Protein AF-A0A966VBW9-F1 (afdb_monomer_lite)

pLDDT: mean 79.77, std 14.79, range [43.56, 95.69]

Secondary structure (DSSP, 8-state):
-EEE--TTHHHHHHHH-TTS--EEE---PBPSSSSS-SBSSS--TTHHHHHHHHHHHHHH-SEEETTEEE-S-HHHHHHHHHHHHHHIIIIITT-GGGSPPPP----------

Sequence (113 aa):
MTSDKCPHYPALIKLALPDAKHVVVKGRRGCVAGQGELKKIGFDPLFSFNHTAAMARANINRLIRKTWCISKRTDRLQDHWDLYKWFHNHYLLKNPANKKPPGKVPRLKLLAA

Foldseek 3Di:
DEDEPDVPPPVVCCVVPVPDDYHYHHDAAFDPPDPSLHGPDDDDPCSVVVVVVVVLCVQLADDDDPPDGDDPDPVSSVVSSVVVVCCCVPPVVPPPVPDDDDPPDPPPPPPDD

Structure (mmCIF, N/CA/C/O backbone):
data_AF-A0A966VBW9-F1
#
_entry.id   AF-A0A966VBW9-F1
#
loop_
_atom_site.group_PDB
_atom_site.id
_atom_site.type_symbol
_atom_site.label_atom_id
_atom_site.label_alt_id
_atom_site.label_comp_id
_atom_site.label_asym_id
_atom_site.label_entity_id
_atom_site.label_seq_id
_atom_site.pdbx_PDB_ins_code
_atom_site.Cartn_x
_atom_site.Cartn_y
_atom_site.Cartn_z
_atom_site.occupancy
_atom_site.B_iso_or_equiv
_atom_site.auth_seq_id
_atom_site.auth_comp_id
_atom_site.auth_asym_id
_atom_site.auth_atom_id
_atom_site.pdbx_PDB_model_num
ATOM 1 N N . MET A 1 1 ? -15.713 -0.609 2.162 1.00 82.38 1 MET A N 1
ATOM 2 C CA . MET A 1 1 ? -14.348 -0.063 2.008 1.00 82.38 1 MET A CA 1
ATOM 3 C C . MET A 1 1 ? -14.160 1.110 2.957 1.00 82.38 1 MET A C 1
ATOM 5 O O . MET A 1 1 ? -15.059 1.936 3.050 1.00 82.38 1 MET A O 1
ATOM 9 N N . THR A 1 2 ? -13.017 1.197 3.639 1.00 89.44 2 THR A N 1
ATOM 10 C CA . THR A 1 2 ? -12.707 2.296 4.571 1.00 89.44 2 THR A CA 1
ATOM 11 C C . THR A 1 2 ? -11.614 3.190 3.983 1.00 89.44 2 THR A C 1
ATOM 13 O O . THR A 1 2 ? -10.607 2.662 3.520 1.00 89.44 2 THR A O 1
ATOM 16 N N . SER A 1 3 ? -11.778 4.515 4.000 1.00 90.44 3 SER A N 1
ATOM 17 C CA . SER A 1 3 ? -10.738 5.479 3.595 1.00 90.44 3 SER A CA 1
ATOM 18 C C . SER A 1 3 ? -10.598 6.613 4.606 1.00 90.44 3 SER A C 1
ATOM 20 O O . SER A 1 3 ? -11.385 6.725 5.549 1.00 90.44 3 SER A O 1
ATOM 22 N N . ASP A 1 4 ? -9.619 7.492 4.395 1.00 89.12 4 ASP A N 1
ATOM 23 C CA . ASP A 1 4 ? -9.575 8.756 5.122 1.00 89.12 4 ASP A CA 1
ATOM 24 C C . ASP A 1 4 ? -10.672 9.730 4.635 1.00 89.12 4 ASP A C 1
ATOM 26 O O . ASP A 1 4 ? -11.349 9.484 3.630 1.00 89.12 4 ASP A O 1
ATOM 30 N N . LYS A 1 5 ? -10.842 10.847 5.353 1.00 90.75 5 LYS A N 1
ATOM 31 C CA . LYS A 1 5 ? -11.801 11.920 5.032 1.00 90.75 5 LYS A CA 1
ATOM 32 C C . LYS A 1 5 ? -11.285 12.918 3.981 1.00 90.75 5 LYS A C 1
ATOM 34 O O . LYS A 1 5 ? -11.609 14.101 4.067 1.00 90.75 5 LYS A O 1
ATOM 39 N N . CYS A 1 6 ? -10.489 12.472 3.010 1.00 88.75 6 CYS A N 1
ATOM 40 C CA . CYS A 1 6 ? -10.115 13.307 1.873 1.00 88.75 6 CYS A CA 1
ATOM 41 C C . CYS A 1 6 ? -11.353 13.597 0.995 1.00 88.75 6 CYS A C 1
ATOM 43 O O . CYS A 1 6 ? -12.033 12.654 0.580 1.00 88.75 6 CYS A O 1
ATOM 45 N N . PRO A 1 7 ? -11.657 14.871 0.675 1.00 90.56 7 PRO A N 1
ATOM 46 C CA . PRO A 1 7 ? -12.834 15.239 -0.119 1.00 90.56 7 PRO A CA 1
ATOM 47 C C . PRO A 1 7 ? -12.891 14.616 -1.520 1.00 90.56 7 PRO A C 1
ATOM 49 O O . PRO A 1 7 ? -13.961 14.553 -2.114 1.00 90.56 7 PRO A O 1
ATOM 52 N N . HIS A 1 8 ? -11.757 14.166 -2.062 1.00 89.06 8 HIS A N 1
ATOM 53 C CA . HIS A 1 8 ? -11.670 13.640 -3.427 1.00 89.06 8 HIS A CA 1
ATOM 54 C C . HIS A 1 8 ? -12.043 12.156 -3.538 1.00 89.06 8 HIS A C 1
ATOM 56 O O . HIS A 1 8 ? -12.430 11.693 -4.608 1.00 89.06 8 HIS A O 1
ATOM 62 N N . TYR A 1 9 ? -11.961 11.394 -2.444 1.00 90.19 9 TYR A N 1
ATOM 63 C CA . TYR A 1 9 ? -12.197 9.949 -2.478 1.00 90.19 9 TYR A CA 1
ATOM 64 C C . TYR A 1 9 ? -13.655 9.516 -2.682 1.00 90.19 9 TYR A C 1
ATOM 66 O O . TYR A 1 9 ? -13.848 8.555 -3.421 1.00 90.19 9 TYR A O 1
ATOM 74 N N . PRO A 1 10 ? -14.686 10.169 -2.109 1.00 90.31 10 PRO A N 1
ATOM 75 C CA . PRO A 1 10 ? -16.063 9.683 -2.221 1.00 90.31 10 PRO A CA 1
ATOM 76 C C . PRO A 1 10 ? -16.551 9.509 -3.665 1.00 90.31 10 PRO A C 1
ATOM 78 O O . PRO A 1 10 ? -17.133 8.478 -3.994 1.00 90.31 10 PRO A O 1
ATOM 81 N N . ALA A 1 11 ? -16.274 10.481 -4.540 1.00 91.56 11 ALA A N 1
ATOM 82 C CA . ALA A 1 11 ? -16.679 10.412 -5.944 1.00 91.56 11 ALA A CA 1
ATOM 83 C C . ALA A 1 11 ? -15.957 9.277 -6.691 1.00 91.56 11 ALA A C 1
ATOM 85 O O . ALA A 1 11 ? -16.594 8.488 -7.387 1.00 91.56 11 ALA A O 1
ATOM 86 N N . LEU A 1 12 ? -14.641 9.155 -6.490 1.00 92.38 12 LEU A N 1
ATOM 87 C CA . LEU A 1 12 ? -13.819 8.124 -7.128 1.00 92.38 12 LEU A CA 1
ATOM 88 C C . LEU A 1 12 ? -14.179 6.715 -6.648 1.00 92.38 12 LEU A C 1
ATOM 90 O O . LEU A 1 12 ? -14.250 5.790 -7.450 1.00 92.38 12 LEU A O 1
ATOM 94 N N . ILE A 1 13 ? -14.438 6.546 -5.350 1.00 92.19 13 ILE A N 1
ATOM 95 C CA . ILE A 1 13 ? -14.804 5.250 -4.773 1.00 92.19 13 ILE A CA 1
ATOM 96 C C . ILE A 1 13 ? -16.187 4.826 -5.254 1.00 92.19 13 ILE A C 1
ATOM 98 O O . ILE A 1 13 ? -16.353 3.669 -5.619 1.00 92.19 13 ILE A O 1
ATOM 102 N N . LYS A 1 14 ? -17.157 5.746 -5.323 1.00 92.25 14 LYS A N 1
ATOM 103 C CA . LYS A 1 14 ? -18.488 5.437 -5.861 1.00 92.25 14 LYS A CA 1
ATOM 104 C C . LYS A 1 14 ? -18.437 5.042 -7.339 1.00 92.25 14 LYS A C 1
ATOM 106 O O . LYS A 1 14 ? -19.219 4.200 -7.760 1.00 92.25 14 LYS A O 1
ATOM 111 N N . LEU A 1 15 ? -17.518 5.626 -8.109 1.00 94.25 15 LEU A N 1
ATOM 112 C CA . LEU A 1 15 ? -17.304 5.255 -9.507 1.00 94.25 15 LEU A CA 1
ATOM 113 C C . LEU A 1 15 ? -16.645 3.874 -9.644 1.00 94.25 15 LEU A C 1
ATOM 115 O O . LEU A 1 15 ? -17.072 3.071 -10.464 1.00 94.25 15 LEU A O 1
ATOM 119 N N . ALA A 1 16 ? -15.607 3.599 -8.852 1.00 93.56 16 ALA A N 1
ATOM 120 C CA . ALA A 1 16 ? -14.835 2.361 -8.957 1.00 93.56 16 ALA A CA 1
ATOM 121 C C . ALA A 1 16 ? -15.514 1.152 -8.289 1.00 93.56 16 ALA A C 1
ATOM 123 O O . ALA A 1 16 ? -15.302 0.017 -8.703 1.00 93.56 16 ALA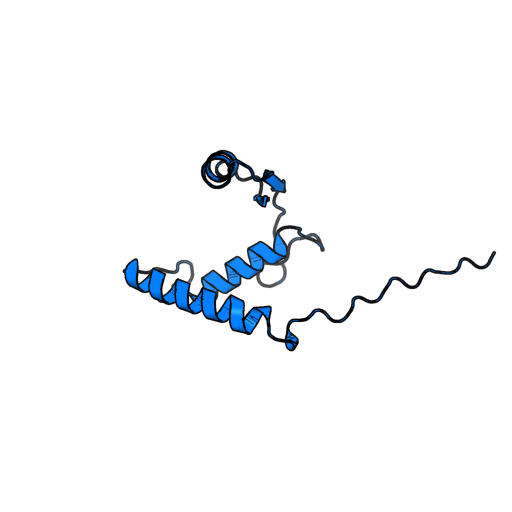 A O 1
ATOM 124 N N . LEU A 1 17 ? -16.279 1.385 -7.221 1.00 92.81 17 LEU A N 1
ATOM 125 C CA . LEU A 1 17 ? -16.887 0.368 -6.362 1.00 92.81 17 LEU A CA 1
ATOM 126 C C . LEU A 1 17 ? -18.302 0.823 -5.949 1.00 92.81 17 LEU A C 1
ATOM 128 O O . LEU A 1 17 ? -18.518 1.153 -4.777 1.00 92.81 17 LEU A O 1
ATOM 132 N N . PRO A 1 18 ? -19.265 0.865 -6.889 1.00 93.19 18 PRO A N 1
ATOM 133 C CA . PRO A 1 18 ? -20.595 1.432 -6.649 1.00 93.19 18 PRO A CA 1
ATOM 134 C C . PRO A 1 18 ? -21.363 0.725 -5.525 1.00 93.19 18 PRO A C 1
ATOM 136 O O . PRO A 1 18 ? -22.040 1.386 -4.739 1.00 93.19 18 PRO A O 1
ATOM 139 N N . ASP A 1 19 ? -21.191 -0.591 -5.393 1.00 94.44 19 ASP A N 1
ATOM 140 C CA . ASP A 1 19 ? -21.911 -1.408 -4.408 1.00 94.44 19 ASP A CA 1
ATOM 141 C C . ASP A 1 19 ? -21.224 -1.450 -3.032 1.00 94.44 19 ASP A C 1
ATOM 143 O O . ASP A 1 19 ? -21.756 -1.988 -2.057 1.00 94.44 19 ASP A O 1
ATOM 147 N N . ALA A 1 20 ? -20.016 -0.892 -2.912 1.00 90.94 20 ALA A N 1
ATOM 148 C CA . ALA A 1 20 ? -19.263 -0.953 -1.672 1.00 90.94 20 ALA A CA 1
ATOM 149 C C . ALA A 1 20 ? -19.700 0.148 -0.698 1.00 90.94 20 ALA A C 1
ATOM 151 O O . ALA A 1 20 ? -19.585 1.341 -0.973 1.00 90.94 20 ALA A O 1
ATOM 152 N N . LYS A 1 21 ? -20.067 -0.237 0.532 1.00 91.81 21 LYS A N 1
ATOM 153 C CA . L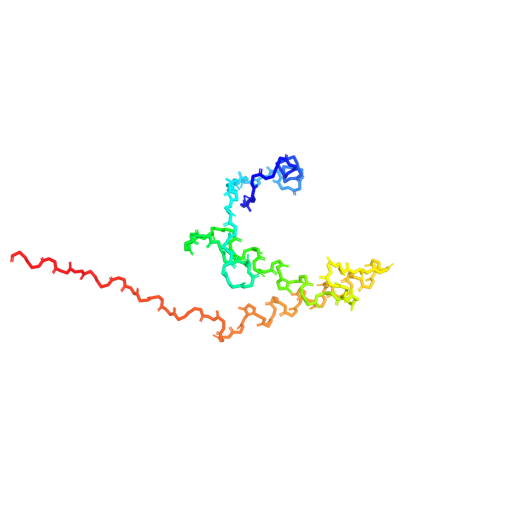YS A 1 21 ? -20.264 0.731 1.622 1.00 91.81 21 LYS A CA 1
ATOM 154 C C . LYS A 1 21 ? -18.958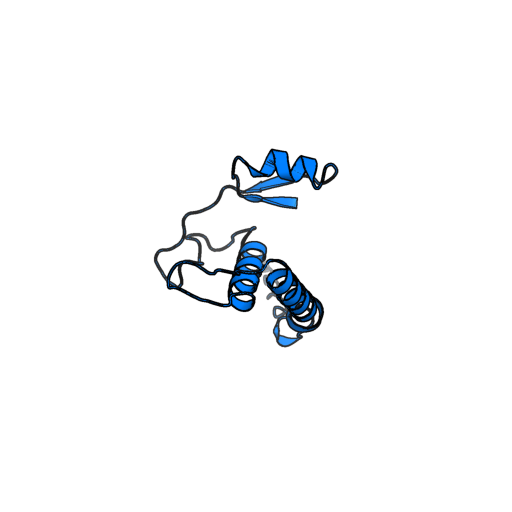 1.478 1.904 1.00 91.81 21 LYS A C 1
ATOM 156 O O . LYS A 1 21 ? -17.993 0.879 2.394 1.00 91.81 21 LYS A O 1
ATOM 161 N N . HIS A 1 22 ? -18.925 2.776 1.611 1.00 92.31 22 HIS A N 1
ATOM 162 C CA . HIS A 1 22 ? -17.772 3.638 1.862 1.00 92.31 22 HIS A CA 1
ATOM 163 C C . HIS A 1 22 ? -17.826 4.220 3.280 1.00 92.31 22 HIS A C 1
ATOM 165 O O . HIS A 1 22 ? -18.712 4.999 3.619 1.00 92.31 22 HIS A O 1
ATOM 171 N N . VAL A 1 23 ? -16.884 3.810 4.130 1.00 91.56 23 VAL A N 1
ATOM 172 C CA . VAL A 1 23 ? -16.724 4.301 5.504 1.00 91.56 23 VAL A CA 1
ATOM 173 C C . VAL A 1 23 ? -15.546 5.263 5.544 1.00 91.56 23 VAL A C 1
ATOM 175 O O . VAL A 1 23 ? -14.462 4.955 5.055 1.00 91.56 23 VAL A O 1
ATOM 178 N N . VAL A 1 24 ? -15.744 6.428 6.151 1.00 91.19 24 VAL A N 1
ATOM 179 C CA . VAL A 1 24 ? -14.756 7.507 6.133 1.00 91.19 24 VAL A CA 1
ATOM 180 C C . VAL A 1 24 ? -14.228 7.763 7.538 1.00 91.19 24 VAL A C 1
ATOM 182 O O . VAL A 1 24 ? -14.998 8.023 8.463 1.00 91.19 24 VAL A O 1
ATOM 185 N N . VAL A 1 25 ? -12.909 7.720 7.710 1.00 89.94 25 VAL A N 1
ATOM 186 C CA . VAL A 1 25 ? -12.244 7.942 8.997 1.00 89.94 25 VAL A CA 1
ATOM 187 C C . VAL A 1 25 ? -11.486 9.261 8.954 1.00 89.94 25 VAL A C 1
ATOM 189 O O . VAL A 1 25 ? -10.656 9.513 8.084 1.00 89.94 25 VAL A O 1
ATOM 192 N N . LYS A 1 26 ? -11.741 10.143 9.924 1.00 86.94 26 LYS A N 1
ATOM 193 C CA . LYS A 1 26 ? -10.971 11.386 10.045 1.00 86.94 26 LYS A CA 1
ATOM 194 C C . LYS A 1 26 ? -9.523 11.047 10.416 1.00 86.94 26 LYS A C 1
ATOM 196 O O . LYS A 1 26 ? -9.297 10.410 11.444 1.00 86.94 26 LYS A O 1
ATOM 201 N N . GLY A 1 27 ? -8.562 11.524 9.626 1.00 79.56 27 GLY A N 1
ATOM 202 C CA . GLY A 1 27 ? -7.139 11.374 9.920 1.00 79.56 27 GLY A CA 1
ATOM 203 C C . GLY A 1 27 ? -6.756 11.972 11.278 1.00 79.56 27 GLY A C 1
ATOM 204 O O . GLY A 1 27 ? -7.450 12.829 11.838 1.00 79.56 27 GLY A O 1
ATOM 205 N N . ARG A 1 28 ? -5.649 11.490 11.841 1.00 81.69 28 ARG A N 1
ATOM 206 C CA . ARG A 1 28 ? -5.086 11.987 13.103 1.00 81.69 28 ARG A CA 1
ATOM 207 C C . ARG A 1 28 ? -3.667 12.494 12.885 1.00 81.69 28 ARG A C 1
ATOM 209 O O . ARG A 1 28 ? -2.967 12.032 11.977 1.00 81.69 28 ARG A O 1
ATOM 216 N N . ARG A 1 29 ? -3.251 13.450 13.719 1.00 78.69 29 ARG A N 1
ATOM 217 C CA . ARG A 1 29 ? -1.898 14.016 13.681 1.00 78.69 29 ARG A CA 1
ATOM 218 C C . ARG A 1 29 ? -0.874 12.919 13.997 1.00 78.69 29 ARG A C 1
ATOM 220 O O . ARG A 1 29 ? -1.101 12.099 14.892 1.00 78.69 29 ARG A O 1
ATOM 227 N N . GLY A 1 30 ? 0.217 12.899 13.234 1.00 72.38 30 GLY A N 1
ATOM 228 C CA . GLY A 1 30 ? 1.380 12.069 13.545 1.00 72.38 30 GLY A CA 1
ATOM 229 C C . GLY A 1 30 ? 1.995 12.475 14.883 1.00 72.38 30 GLY A C 1
ATOM 230 O O . GLY A 1 30 ? 1.879 13.630 15.304 1.00 72.38 30 GLY A O 1
ATOM 231 N N . CYS A 1 31 ? 2.604 11.517 15.568 1.00 74.81 31 CYS A N 1
ATOM 232 C CA . CYS A 1 31 ? 3.495 11.790 16.681 1.00 74.81 31 CYS A CA 1
ATOM 233 C C . CYS A 1 31 ? 4.819 12.345 16.134 1.00 74.81 31 CYS A C 1
ATOM 235 O O . CYS A 1 31 ? 5.254 11.959 15.052 1.00 74.81 31 CYS A O 1
ATOM 237 N N . VAL A 1 32 ? 5.455 13.250 16.881 1.00 67.81 32 VAL A N 1
ATOM 238 C CA . VAL A 1 32 ? 6.799 13.766 16.553 1.00 67.81 32 VAL A CA 1
ATOM 239 C C . VAL A 1 32 ? 7.887 12.737 16.915 1.00 67.81 32 VAL A C 1
ATOM 241 O O . VAL A 1 32 ? 9.005 12.828 16.427 1.00 67.81 32 VAL A O 1
ATOM 244 N N . ALA A 1 33 ? 7.559 11.728 17.732 1.00 64.31 33 ALA A N 1
ATOM 245 C CA . ALA A 1 33 ? 8.469 10.647 18.105 1.00 64.31 33 ALA A CA 1
ATOM 246 C C . ALA A 1 33 ? 8.431 9.472 17.101 1.00 64.31 33 ALA A C 1
ATOM 248 O O . ALA A 1 33 ? 7.360 9.088 16.626 1.00 64.31 33 ALA A O 1
ATOM 249 N N . GLY A 1 34 ? 9.593 8.861 16.832 1.00 63.06 34 GLY A N 1
ATOM 250 C CA . GLY A 1 34 ? 9.757 7.718 15.917 1.00 63.06 34 GLY A CA 1
ATOM 251 C C . GLY A 1 34 ? 9.942 8.113 14.442 1.00 63.06 34 GLY A C 1
ATOM 252 O O . GLY A 1 34 ? 10.246 9.260 14.136 1.00 63.06 34 GLY A O 1
ATOM 253 N N . GLN A 1 35 ? 9.728 7.175 13.505 1.00 61.53 35 GLN A N 1
ATOM 254 C CA . GLN A 1 35 ? 9.788 7.420 12.045 1.00 61.53 35 GLN A CA 1
ATOM 255 C C . GLN A 1 35 ? 8.588 8.237 11.497 1.00 61.53 35 GLN A C 1
ATOM 257 O O . GLN A 1 35 ? 8.282 8.186 10.311 1.00 61.53 35 GLN A O 1
ATOM 262 N N . GLY A 1 36 ? 7.848 8.957 12.350 1.00 64.62 36 GLY A N 1
ATOM 263 C CA . GLY A 1 36 ? 6.674 9.757 11.962 1.00 64.62 36 GLY A CA 1
ATOM 264 C C . GLY A 1 36 ? 5.417 8.958 11.576 1.00 64.62 36 GLY A C 1
ATOM 265 O O . GLY A 1 36 ? 4.356 9.549 11.371 1.00 64.62 36 GLY A O 1
ATOM 266 N N . GLU A 1 37 ? 5.501 7.625 11.511 1.00 63.19 37 GLU A N 1
ATOM 267 C CA . GLU A 1 37 ? 4.369 6.751 11.170 1.00 63.19 37 GLU A CA 1
ATOM 268 C C . GLU A 1 37 ? 3.368 6.593 12.321 1.00 63.19 37 GLU A C 1
ATOM 270 O O . GLU A 1 37 ? 2.167 6.414 12.099 1.00 63.19 37 GLU A O 1
ATOM 275 N N . LEU A 1 38 ? 3.848 6.685 13.565 1.00 71.12 38 LEU A N 1
ATOM 276 C CA . LEU A 1 38 ? 3.018 6.440 14.734 1.00 71.12 38 LEU A CA 1
ATOM 277 C C . LEU A 1 38 ? 2.107 7.641 14.994 1.00 71.12 38 LEU A C 1
ATOM 279 O O . LEU A 1 38 ? 2.559 8.777 15.138 1.00 71.12 38 LEU A O 1
ATOM 283 N N . LYS A 1 39 ? 0.795 7.408 15.053 1.00 73.19 39 LYS A N 1
ATOM 284 C CA . LYS A 1 39 ? -0.171 8.444 15.432 1.00 73.19 39 LYS A CA 1
ATOM 285 C C . LYS A 1 39 ? -0.075 8.723 16.932 1.00 73.19 39 LYS A C 1
ATOM 287 O O . LYS A 1 39 ? 0.345 7.876 17.708 1.00 73.19 39 LYS A O 1
ATOM 292 N N . LYS A 1 40 ? -0.523 9.911 17.359 1.00 68.75 40 LYS A N 1
ATOM 293 C CA . LYS A 1 40 ? -0.593 10.271 18.793 1.00 68.75 40 LYS A CA 1
ATOM 294 C C . LYS A 1 40 ? -1.509 9.333 19.609 1.00 68.75 40 LYS A C 1
ATOM 296 O O . LYS A 1 40 ? -1.437 9.322 20.830 1.00 68.75 40 LYS A O 1
ATOM 301 N N . ILE A 1 41 ? -2.381 8.572 18.944 1.00 70.94 41 ILE A N 1
ATOM 302 C CA . ILE A 1 41 ? -3.275 7.576 19.551 1.00 70.94 41 ILE A CA 1
ATOM 303 C C . ILE A 1 41 ? -2.769 6.154 19.280 1.00 70.94 41 ILE A C 1
ATOM 305 O O . ILE A 1 41 ? -2.128 5.919 18.259 1.00 70.94 41 ILE A O 1
ATOM 309 N N . GLY A 1 42 ? -3.104 5.207 20.162 1.00 72.69 42 GLY A N 1
ATOM 310 C CA . GLY A 1 42 ? -2.626 3.823 20.062 1.00 72.69 42 GLY A CA 1
ATOM 311 C C . GLY A 1 42 ? -3.243 2.994 18.928 1.00 72.69 42 GLY A C 1
ATOM 312 O O . GLY A 1 42 ? -2.541 2.194 18.320 1.00 72.69 42 GLY A O 1
ATOM 313 N N . PHE A 1 43 ? -4.530 3.177 18.613 1.00 81.31 43 PHE A N 1
ATOM 314 C CA . PHE A 1 43 ? -5.216 2.410 17.564 1.00 81.31 43 PHE A CA 1
ATOM 315 C C . PHE A 1 43 ? -5.691 3.320 16.428 1.00 81.31 43 PHE A C 1
ATOM 317 O O . PHE A 1 43 ? -6.501 4.221 16.646 1.00 81.31 43 PHE A O 1
ATOM 324 N N . ASP A 1 44 ? -5.204 3.065 15.213 1.00 83.38 44 ASP A N 1
ATOM 325 C CA . ASP A 1 44 ? -5.661 3.709 13.980 1.00 83.38 44 ASP A CA 1
ATOM 326 C C . ASP A 1 44 ? -6.289 2.640 13.064 1.00 83.38 44 ASP A C 1
ATOM 328 O O . ASP A 1 44 ? -5.591 1.705 12.659 1.00 83.38 44 ASP A O 1
ATOM 332 N N . PRO A 1 45 ? -7.588 2.746 12.716 1.00 85.81 45 PRO A N 1
ATOM 333 C CA . PRO A 1 45 ? -8.257 1.767 11.859 1.00 85.81 45 PRO A CA 1
ATOM 334 C C . PRO A 1 45 ? -7.687 1.715 10.434 1.00 85.81 45 PRO A C 1
ATOM 336 O O . PRO A 1 45 ? -7.918 0.736 9.729 1.00 85.81 45 PRO A O 1
ATOM 339 N N . LEU A 1 46 ? -6.944 2.740 10.000 1.00 86.69 46 LEU A N 1
ATOM 340 C CA . LEU A 1 46 ? -6.260 2.767 8.706 1.00 86.69 46 LEU A CA 1
ATOM 341 C C . LEU A 1 46 ? -4.792 2.323 8.796 1.00 86.69 46 LEU A C 1
ATOM 343 O O . LEU A 1 46 ? -4.107 2.320 7.775 1.00 86.69 46 LEU A O 1
ATOM 347 N N . PHE A 1 47 ? -4.291 1.942 9.980 1.00 84.94 47 PHE A N 1
ATOM 348 C CA . PHE A 1 47 ? -2.878 1.603 10.181 1.00 84.94 47 PHE A CA 1
ATOM 349 C C . PHE A 1 47 ? -2.409 0.480 9.258 1.00 84.94 47 PHE A C 1
ATOM 351 O O . PHE A 1 47 ? -1.409 0.644 8.569 1.00 84.94 47 PHE A O 1
ATOM 358 N N . SER A 1 48 ? -3.141 -0.638 9.206 1.00 85.44 48 SER A N 1
ATOM 359 C CA . SER A 1 48 ? -2.765 -1.792 8.379 1.00 85.44 48 SER A CA 1
ATOM 360 C C . SER A 1 48 ? -2.672 -1.417 6.902 1.00 85.44 48 SER A C 1
ATOM 362 O O . SER A 1 48 ? -1.675 -1.718 6.255 1.00 85.44 48 SER A O 1
ATOM 364 N N . PHE A 1 49 ? -3.667 -0.692 6.390 1.00 87.75 49 PHE A N 1
ATOM 365 C CA . PHE A 1 49 ? -3.680 -0.215 5.011 1.00 87.75 49 PHE A CA 1
ATOM 366 C C . PHE A 1 49 ? -2.515 0.741 4.724 1.00 87.75 49 PHE A C 1
ATOM 368 O O . PHE A 1 49 ? -1.776 0.544 3.761 1.00 87.75 49 PHE A O 1
ATOM 375 N N . ASN A 1 50 ? -2.319 1.753 5.573 1.00 86.31 50 ASN A N 1
ATOM 376 C CA . ASN A 1 50 ? -1.256 2.743 5.403 1.00 86.31 50 ASN A CA 1
ATOM 377 C C . ASN A 1 50 ? 0.133 2.106 5.485 1.00 86.31 50 ASN A C 1
ATOM 379 O O . ASN A 1 50 ? 1.013 2.466 4.705 1.00 86.31 50 ASN A O 1
ATOM 383 N N . HIS A 1 51 ? 0.317 1.144 6.389 1.00 86.06 51 HIS A N 1
ATOM 384 C CA . HIS A 1 51 ? 1.559 0.401 6.538 1.00 86.06 51 HIS A CA 1
ATOM 385 C C . HIS A 1 51 ? 1.828 -0.490 5.317 1.00 86.06 51 HIS A C 1
ATOM 387 O O . HIS A 1 51 ? 2.921 -0.442 4.757 1.00 86.06 51 HIS A O 1
ATOM 393 N N . THR A 1 52 ? 0.823 -1.215 4.812 1.00 89.69 52 THR A N 1
ATOM 394 C CA . THR A 1 52 ? 0.946 -1.971 3.554 1.00 89.69 52 THR A CA 1
ATOM 395 C C . THR A 1 52 ? 1.288 -1.054 2.377 1.00 89.69 52 THR A C 1
ATOM 397 O O . THR A 1 52 ? 2.176 -1.369 1.588 1.00 89.69 52 THR A O 1
ATOM 400 N N . ALA A 1 53 ? 0.649 0.114 2.273 1.00 88.69 53 ALA A N 1
ATOM 401 C CA . ALA A 1 53 ? 0.951 1.092 1.231 1.00 88.69 53 ALA A CA 1
ATOM 402 C C . ALA A 1 53 ? 2.365 1.689 1.373 1.00 88.69 53 ALA A C 1
ATOM 404 O O . ALA A 1 53 ? 3.029 1.947 0.369 1.00 88.69 53 ALA A O 1
ATOM 405 N N . ALA A 1 54 ? 2.846 1.907 2.601 1.00 87.06 54 ALA A N 1
ATOM 406 C CA . ALA A 1 54 ? 4.216 2.340 2.869 1.00 87.06 54 ALA A CA 1
ATOM 407 C C . ALA A 1 54 ? 5.239 1.282 2.448 1.00 87.06 54 ALA A C 1
ATOM 409 O O . ALA A 1 54 ? 6.175 1.605 1.717 1.00 87.06 54 ALA A O 1
ATOM 410 N N . MET A 1 55 ? 5.000 0.021 2.809 1.00 89.62 55 MET A N 1
ATOM 411 C CA . MET A 1 55 ? 5.804 -1.117 2.370 1.00 89.62 55 MET A CA 1
ATOM 412 C C . MET A 1 55 ? 5.840 -1.227 0.845 1.00 89.62 55 MET A C 1
ATOM 414 O O . MET A 1 55 ? 6.918 -1.365 0.273 1.00 89.62 55 MET A O 1
ATOM 418 N N . ALA A 1 56 ? 4.695 -1.113 0.168 1.00 90.00 56 ALA A N 1
ATOM 419 C CA . ALA A 1 56 ? 4.641 -1.142 -1.292 1.00 90.00 56 ALA A CA 1
ATOM 420 C C . ALA A 1 56 ? 5.499 -0.028 -1.908 1.00 90.00 56 ALA A C 1
ATOM 422 O O . ALA A 1 56 ? 6.365 -0.293 -2.739 1.00 90.00 56 ALA A O 1
ATOM 423 N N . ARG A 1 57 ? 5.336 1.216 -1.438 1.00 87.00 57 ARG A N 1
ATOM 424 C CA . ARG A 1 57 ? 6.144 2.354 -1.905 1.00 87.00 57 ARG A CA 1
ATOM 425 C C . ARG A 1 57 ? 7.641 2.144 -1.682 1.00 87.00 57 ARG A C 1
ATOM 427 O O . ARG A 1 57 ? 8.430 2.498 -2.553 1.00 87.00 57 ARG A O 1
ATOM 434 N N . ALA A 1 58 ? 8.027 1.584 -0.538 1.00 86.69 58 ALA A N 1
ATOM 435 C CA . ALA A 1 58 ? 9.425 1.338 -0.201 1.00 86.69 58 ALA A CA 1
ATOM 436 C C . ALA A 1 58 ? 10.069 0.233 -1.052 1.00 86.69 58 ALA A C 1
ATOM 438 O O . ALA A 1 58 ? 11.261 0.309 -1.311 1.00 86.69 58 ALA A O 1
ATOM 439 N N . ASN A 1 59 ? 9.302 -0.767 -1.494 1.00 89.19 59 ASN A N 1
ATOM 440 C CA . ASN A 1 59 ? 9.833 -1.883 -2.286 1.00 89.19 59 ASN A CA 1
ATOM 441 C C . ASN A 1 59 ? 9.797 -1.620 -3.797 1.00 89.19 59 ASN A C 1
ATOM 443 O O . ASN A 1 59 ? 10.600 -2.174 -4.532 1.00 89.19 59 ASN A O 1
ATOM 447 N N . ILE A 1 60 ? 8.877 -0.777 -4.271 1.00 89.75 60 ILE A N 1
ATOM 448 C CA . ILE A 1 60 ? 8.714 -0.490 -5.707 1.00 89.75 60 ILE A CA 1
ATOM 449 C C . ILE A 1 60 ? 9.579 0.694 -6.164 1.00 89.75 60 ILE A C 1
ATOM 451 O O . ILE A 1 60 ? 9.738 0.932 -7.368 1.00 89.75 60 ILE A O 1
ATOM 455 N N . ASN A 1 61 ? 10.155 1.447 -5.222 1.00 85.19 61 ASN A N 1
ATOM 456 C CA . ASN A 1 61 ? 11.022 2.572 -5.542 1.00 85.19 61 ASN A CA 1
ATOM 457 C C . ASN A 1 61 ? 12.240 2.134 -6.387 1.00 85.19 61 ASN A C 1
ATOM 459 O O . ASN A 1 61 ? 12.712 1.004 -6.331 1.00 85.19 61 ASN A O 1
ATOM 463 N N . ARG A 1 62 ? 12.707 3.038 -7.255 1.00 76.81 62 ARG A N 1
ATOM 464 C CA . ARG A 1 62 ? 13.865 2.805 -8.137 1.00 76.81 62 ARG A CA 1
ATOM 465 C C . ARG A 1 62 ? 14.941 3.845 -7.879 1.00 76.81 62 ARG A C 1
ATOM 467 O O . ARG A 1 62 ? 15.997 3.540 -7.344 1.00 76.81 62 ARG A O 1
ATOM 474 N N . LEU A 1 63 ? 14.652 5.098 -8.232 1.00 73.44 63 LEU A N 1
ATOM 475 C CA . LEU A 1 63 ? 15.514 6.229 -7.907 1.00 73.44 63 LEU A CA 1
ATOM 476 C C . LEU A 1 63 ? 14.951 6.932 -6.673 1.00 73.44 63 LEU A C 1
ATOM 478 O O . LEU A 1 63 ? 13.960 7.656 -6.775 1.00 73.44 63 LEU A O 1
ATOM 482 N N . ILE A 1 64 ? 15.571 6.700 -5.518 1.00 67.12 64 ILE A N 1
ATOM 483 C CA . ILE A 1 64 ? 15.208 7.368 -4.267 1.00 67.12 64 ILE A CA 1
ATOM 484 C C . ILE A 1 64 ? 16.023 8.659 -4.174 1.00 67.12 64 ILE A C 1
ATOM 486 O O . ILE A 1 64 ? 17.208 8.645 -3.847 1.00 67.12 64 ILE A O 1
ATOM 490 N N . ARG A 1 65 ? 15.395 9.802 -4.461 1.00 65.56 65 ARG A N 1
ATOM 491 C CA . ARG A 1 65 ? 15.868 11.095 -3.941 1.00 65.56 65 ARG A CA 1
ATOM 492 C C . ARG A 1 65 ? 15.188 11.307 -2.589 1.00 65.56 65 ARG A C 1
ATOM 494 O O . ARG A 1 65 ? 14.096 10.787 -2.382 1.00 65.56 65 ARG A O 1
ATOM 501 N N . LYS A 1 66 ? 15.802 12.085 -1.688 1.00 60.16 66 LYS A N 1
ATOM 502 C CA . LYS A 1 66 ? 15.355 12.294 -0.289 1.00 60.16 66 LYS A CA 1
ATOM 503 C C . LYS A 1 66 ? 13.838 12.493 -0.096 1.00 60.16 66 LYS A C 1
ATOM 505 O O . LYS A 1 66 ? 13.336 12.186 0.976 1.00 60.16 66 LYS A O 1
ATOM 510 N N . THR A 1 67 ? 13.119 13.004 -1.096 1.00 56.84 67 THR A N 1
ATOM 511 C CA . THR A 1 67 ? 11.686 13.325 -1.011 1.00 56.84 67 THR A CA 1
ATOM 512 C C . THR A 1 67 ? 10.805 12.701 -2.099 1.00 56.84 67 THR A C 1
ATOM 514 O O . THR A 1 67 ? 9.587 12.753 -1.961 1.00 56.84 67 THR A O 1
ATOM 517 N N . TRP A 1 68 ? 11.366 12.103 -3.159 1.00 62.56 68 TRP A N 1
ATOM 518 C CA . TRP A 1 68 ? 10.583 11.635 -4.312 1.00 62.56 68 TRP A CA 1
ATOM 519 C C . TRP A 1 68 ? 11.157 10.362 -4.937 1.00 62.56 68 TRP A C 1
ATOM 521 O O . TRP A 1 68 ? 12.366 10.236 -5.139 1.00 62.56 68 TRP A O 1
ATOM 531 N N . CYS A 1 69 ? 10.254 9.440 -5.279 1.00 71.31 69 CYS A N 1
ATOM 532 C CA . CYS A 1 69 ? 10.536 8.241 -6.065 1.00 71.31 69 CYS A CA 1
ATOM 533 C C . CYS A 1 69 ? 9.957 8.433 -7.470 1.00 71.31 69 CYS A C 1
ATOM 535 O O . CYS A 1 69 ? 8.794 8.809 -7.600 1.00 71.31 69 CYS A O 1
ATOM 537 N N . ILE A 1 70 ? 10.747 8.175 -8.514 1.00 74.25 70 ILE A N 1
ATOM 538 C CA . ILE A 1 70 ? 10.318 8.365 -9.909 1.00 74.25 70 ILE A CA 1
ATOM 539 C C . ILE A 1 70 ? 10.481 7.049 -10.675 1.00 74.25 70 ILE A C 1
ATOM 541 O O . ILE A 1 70 ? 11.524 6.399 -10.577 1.00 74.25 70 ILE A O 1
ATOM 545 N N . SER A 1 71 ? 9.476 6.693 -11.482 1.00 82.06 71 SER A N 1
ATOM 546 C CA . SER A 1 71 ? 9.633 5.744 -12.587 1.00 82.06 71 SER A CA 1
ATOM 547 C C . SER A 1 71 ? 9.460 6.490 -13.903 1.00 82.06 71 SER A C 1
ATOM 549 O O . SER A 1 71 ? 8.415 7.082 -14.146 1.00 82.06 71 SER A O 1
ATOM 551 N N . LYS A 1 72 ? 10.486 6.465 -14.758 1.00 84.25 72 LYS A N 1
ATOM 552 C CA . LYS A 1 72 ? 10.431 7.105 -16.085 1.00 84.25 72 LYS A CA 1
ATOM 553 C C . LYS A 1 72 ? 9.551 6.343 -17.079 1.00 84.25 72 LYS A C 1
ATOM 555 O O . LYS A 1 72 ? 9.190 6.882 -18.115 1.00 84.25 72 LYS A O 1
ATOM 560 N N . ARG A 1 73 ? 9.275 5.072 -16.787 1.00 88.94 73 ARG A N 1
ATOM 561 C CA . ARG A 1 73 ? 8.615 4.117 -17.675 1.00 88.94 73 ARG A CA 1
ATOM 562 C C . ARG A 1 73 ? 7.474 3.436 -16.933 1.00 88.94 73 ARG A C 1
ATOM 564 O O . ARG A 1 73 ? 7.694 2.859 -15.865 1.00 88.94 73 ARG A O 1
ATOM 571 N N . THR A 1 74 ? 6.267 3.545 -17.477 1.00 91.06 74 THR A N 1
ATOM 572 C CA . THR A 1 74 ? 5.044 2.978 -16.893 1.00 91.06 74 THR A CA 1
ATOM 573 C C . THR A 1 74 ? 5.013 1.459 -17.023 1.00 91.06 74 THR A C 1
ATOM 575 O O . THR A 1 74 ? 4.671 0.791 -16.055 1.00 91.06 74 THR A O 1
ATOM 578 N N . ASP A 1 75 ? 5.485 0.906 -18.144 1.00 93.62 75 ASP A N 1
ATOM 579 C CA . ASP A 1 75 ? 5.643 -0.542 -18.349 1.00 93.62 75 ASP A CA 1
ATOM 580 C C . ASP A 1 75 ? 6.543 -1.163 -17.270 1.00 93.62 75 ASP A C 1
ATOM 582 O O . ASP A 1 75 ? 6.162 -2.102 -16.580 1.00 93.62 75 ASP A O 1
ATOM 586 N N . ARG A 1 76 ? 7.697 -0.543 -17.001 1.00 91.19 76 ARG A N 1
ATOM 587 C CA . ARG A 1 76 ? 8.645 -1.030 -15.980 1.00 91.19 76 ARG A CA 1
ATOM 588 C C . ARG A 1 76 ? 8.194 -0.803 -14.545 1.00 91.19 76 ARG A C 1
ATOM 590 O O . ARG A 1 76 ? 8.760 -1.414 -13.633 1.00 91.19 76 ARG A O 1
ATOM 597 N N . LEU A 1 77 ? 7.247 0.109 -14.332 1.00 91.50 77 LEU A N 1
ATOM 598 C CA . LEU A 1 77 ? 6.562 0.247 -13.053 1.00 91.50 77 LEU A CA 1
ATOM 599 C C . LEU A 1 77 ? 5.558 -0.892 -12.875 1.00 91.50 77 LEU A C 1
ATOM 601 O O . LEU A 1 77 ? 5.529 -1.482 -11.801 1.00 91.50 77 LEU A O 1
ATOM 605 N N . GLN A 1 78 ? 4.797 -1.218 -13.921 1.00 94.44 78 GLN A N 1
ATOM 606 C CA . GLN A 1 78 ? 3.821 -2.302 -13.912 1.00 94.44 78 GLN A CA 1
ATOM 607 C C . GLN A 1 78 ? 4.492 -3.653 -13.633 1.00 94.44 78 GLN A C 1
ATOM 609 O O . GLN A 1 78 ? 4.089 -4.326 -12.689 1.00 94.44 78 GLN A O 1
ATOM 614 N N . ASP A 1 79 ? 5.588 -3.977 -14.328 1.00 93.62 79 ASP A N 1
ATOM 615 C CA . ASP A 1 79 ? 6.358 -5.209 -14.085 1.00 93.62 79 ASP A CA 1
ATOM 616 C C . ASP A 1 79 ? 6.803 -5.331 -12.616 1.00 93.62 79 ASP A C 1
ATOM 618 O O . ASP A 1 79 ? 6.684 -6.381 -11.983 1.00 93.62 79 ASP A O 1
ATOM 622 N N . HIS A 1 80 ? 7.309 -4.232 -12.044 1.00 93.25 80 HIS A N 1
ATOM 623 C CA . HIS A 1 80 ? 7.784 -4.213 -10.661 1.00 93.25 80 HIS A CA 1
ATOM 624 C C . HIS A 1 80 ? 6.626 -4.325 -9.662 1.00 93.25 80 HIS A C 1
ATOM 626 O O . HIS A 1 80 ? 6.732 -5.002 -8.640 1.00 93.25 80 HIS A O 1
ATOM 632 N N . TRP A 1 81 ? 5.507 -3.671 -9.970 1.00 93.81 81 TRP A N 1
ATOM 633 C CA . TRP A 1 81 ? 4.283 -3.721 -9.186 1.00 93.81 81 TRP A CA 1
ATOM 634 C C . TRP A 1 81 ? 3.697 -5.137 -9.164 1.00 93.81 81 TRP A C 1
ATOM 636 O O . TRP A 1 81 ? 3.311 -5.618 -8.100 1.00 93.81 81 TRP A O 1
ATOM 646 N N . ASP A 1 82 ? 3.687 -5.835 -10.298 1.00 95.69 82 ASP A N 1
ATOM 647 C CA . ASP A 1 82 ? 3.186 -7.207 -10.395 1.00 95.69 82 ASP A CA 1
ATOM 648 C C . ASP A 1 82 ? 4.093 -8.205 -9.668 1.00 95.69 82 ASP A C 1
ATOM 650 O O . ASP A 1 82 ? 3.592 -9.054 -8.924 1.00 95.69 82 ASP A O 1
ATOM 654 N N . LEU A 1 83 ? 5.415 -8.027 -9.752 1.00 95.25 83 LEU A N 1
ATOM 655 C CA . LEU A 1 83 ? 6.362 -8.786 -8.935 1.00 95.25 83 LEU A CA 1
ATOM 656 C C . LEU A 1 83 ? 6.121 -8.563 -7.432 1.00 95.25 83 LEU A C 1
ATOM 658 O O . LEU A 1 83 ? 6.047 -9.525 -6.662 1.00 95.25 83 LEU A O 1
ATOM 662 N N . TYR A 1 84 ? 5.945 -7.305 -7.008 1.00 94.75 84 TYR A N 1
ATOM 663 C CA . TYR A 1 84 ? 5.664 -6.977 -5.610 1.00 94.75 84 TYR A CA 1
ATOM 664 C C . TYR A 1 84 ? 4.340 -7.583 -5.133 1.00 94.75 84 TYR A C 1
ATOM 666 O O . TYR A 1 84 ? 4.302 -8.163 -4.049 1.00 94.75 84 TYR A O 1
ATOM 674 N N . LYS A 1 85 ? 3.261 -7.496 -5.925 1.00 94.56 85 LYS A N 1
ATOM 675 C CA . LYS A 1 85 ? 1.968 -8.122 -5.590 1.00 94.56 85 LYS A CA 1
ATOM 676 C C . LYS A 1 85 ? 2.125 -9.614 -5.354 1.00 94.56 85 LYS A C 1
ATOM 678 O O . LYS A 1 85 ? 1.603 -10.132 -4.367 1.00 94.56 85 LYS A O 1
ATOM 683 N N . TRP A 1 86 ? 2.823 -10.297 -6.262 1.00 95.69 86 TRP A N 1
ATOM 684 C CA . TRP A 1 86 ? 3.043 -11.731 -6.150 1.00 95.69 86 TRP A CA 1
ATOM 685 C C . TRP A 1 86 ? 3.803 -12.055 -4.860 1.00 95.69 86 TRP A C 1
ATOM 687 O O . TRP A 1 86 ? 3.322 -12.836 -4.041 1.00 95.69 86 TRP A O 1
ATOM 697 N N . PHE A 1 87 ? 4.921 -11.372 -4.603 1.00 94.50 87 PHE A N 1
ATOM 698 C CA . PHE A 1 87 ? 5.694 -11.554 -3.374 1.00 94.50 87 PHE A CA 1
ATOM 699 C C . PHE A 1 87 ? 4.872 -11.255 -2.109 1.00 94.50 87 PHE A C 1
ATOM 701 O O . PHE A 1 87 ? 4.883 -12.029 -1.150 1.00 94.50 87 PHE A O 1
ATOM 708 N N . HIS A 1 88 ? 4.106 -10.165 -2.102 1.00 92.56 88 HIS A N 1
ATOM 709 C CA . HIS A 1 88 ? 3.280 -9.774 -0.965 1.00 92.56 88 HIS A CA 1
ATOM 710 C C . HIS A 1 88 ? 2.223 -10.840 -0.647 1.00 92.56 88 HIS A C 1
ATOM 712 O O . HIS A 1 88 ? 2.112 -11.293 0.494 1.00 92.56 88 HIS A O 1
ATOM 718 N N . ASN A 1 89 ? 1.488 -11.287 -1.665 1.00 92.06 89 ASN A N 1
ATOM 719 C CA . ASN A 1 89 ? 0.378 -12.222 -1.500 1.00 92.06 89 ASN A CA 1
ATOM 720 C C . ASN A 1 89 ? 0.842 -13.656 -1.214 1.00 92.06 89 ASN A C 1
ATOM 722 O O . ASN A 1 89 ? 0.205 -14.367 -0.435 1.00 92.06 89 ASN A O 1
ATOM 726 N N . HIS A 1 90 ? 1.937 -14.096 -1.838 1.00 92.06 90 HIS A N 1
ATOM 727 C CA . HIS A 1 90 ? 2.403 -15.478 -1.732 1.00 92.06 90 HIS A CA 1
ATOM 728 C C . HIS A 1 90 ? 3.416 -15.693 -0.610 1.00 92.06 90 HIS A C 1
ATOM 730 O O . HIS A 1 90 ? 3.438 -16.784 -0.045 1.00 92.06 90 HIS A O 1
ATOM 736 N N . TYR A 1 91 ? 4.211 -14.680 -0.259 1.00 90.75 91 TYR A N 1
ATOM 737 C CA . TYR A 1 91 ? 5.263 -14.803 0.745 1.00 90.75 91 TYR A CA 1
ATOM 738 C C . TYR A 1 91 ? 4.937 -14.014 2.013 1.00 90.75 91 TYR A C 1
ATOM 740 O O . TYR A 1 91 ? 4.782 -14.616 3.071 1.00 90.75 91 TYR A O 1
ATOM 748 N N . LEU A 1 92 ? 4.756 -12.690 1.934 1.00 87.81 92 LEU A N 1
ATOM 749 C CA . LEU A 1 92 ? 4.592 -11.862 3.142 1.00 87.81 92 LEU A CA 1
ATOM 750 C C . LEU A 1 92 ? 3.336 -12.213 3.948 1.00 87.81 92 LEU A C 1
ATOM 752 O O . LEU A 1 92 ? 3.427 -12.368 5.166 1.00 87.81 92 LEU A O 1
ATOM 756 N N . LEU A 1 93 ? 2.183 -12.367 3.290 1.00 87.00 93 LEU A N 1
ATOM 757 C CA . LEU A 1 93 ? 0.924 -12.692 3.973 1.00 87.00 93 LEU A CA 1
ATOM 758 C C . LEU A 1 93 ? 0.863 -14.141 4.473 1.00 87.00 93 LEU A C 1
ATOM 760 O O . LEU A 1 93 ? 0.179 -14.422 5.455 1.00 87.00 93 LEU A O 1
ATOM 764 N N . LYS A 1 94 ? 1.570 -15.064 3.811 1.00 86.88 94 LYS A N 1
ATOM 765 C CA . LYS A 1 94 ? 1.594 -16.487 4.184 1.00 86.88 94 LYS A CA 1
ATOM 766 C C . LYS A 1 94 ? 2.718 -16.838 5.157 1.00 86.88 94 LYS A C 1
ATOM 768 O O . LYS A 1 94 ? 2.707 -17.939 5.706 1.00 86.88 94 LYS A O 1
ATOM 773 N N . ASN A 1 95 ? 3.663 -15.926 5.388 1.00 83.12 95 ASN A N 1
ATOM 774 C CA . ASN A 1 95 ? 4.798 -16.165 6.267 1.00 83.12 95 ASN A CA 1
ATOM 775 C C . ASN A 1 95 ? 4.313 -16.422 7.710 1.00 83.12 95 ASN A C 1
ATOM 777 O O . ASN A 1 95 ? 3.701 -15.534 8.316 1.00 83.12 95 ASN A O 1
ATOM 781 N N . PRO A 1 96 ? 4.590 -17.603 8.296 1.00 71.88 96 PRO A N 1
ATOM 782 C CA . PRO A 1 96 ? 4.164 -17.929 9.654 1.00 71.88 96 PRO A CA 1
ATOM 783 C C . PRO A 1 96 ? 4.757 -16.991 10.714 1.00 71.88 96 PRO A C 1
ATOM 785 O O . PRO A 1 96 ? 4.115 -16.787 11.741 1.00 71.88 96 PRO A O 1
ATOM 788 N N . ALA A 1 97 ? 5.908 -16.361 10.452 1.00 75.31 97 ALA A N 1
ATOM 789 C CA . ALA A 1 97 ? 6.508 -15.368 11.345 1.00 75.31 97 ALA A CA 1
ATOM 790 C C . ALA A 1 97 ? 5.678 -14.073 11.469 1.00 75.31 97 ALA A C 1
ATOM 792 O O . ALA A 1 97 ? 5.811 -13.352 12.453 1.00 75.31 97 ALA A O 1
ATOM 793 N N . ASN A 1 98 ? 4.794 -13.790 10.502 1.00 68.31 98 ASN A N 1
ATOM 794 C CA . ASN A 1 98 ? 3.914 -12.615 10.506 1.00 68.31 98 ASN A CA 1
ATOM 795 C C . ASN A 1 98 ? 2.554 -12.878 11.171 1.00 68.31 98 ASN A C 1
ATOM 797 O O . ASN A 1 98 ? 1.732 -11.962 11.285 1.00 68.31 98 ASN A O 1
ATOM 801 N N . LYS A 1 99 ? 2.282 -14.110 11.623 1.00 65.31 99 LYS A N 1
ATOM 802 C CA . LYS A 1 99 ? 1.084 -14.385 12.420 1.00 65.31 99 LYS A CA 1
ATOM 803 C C . LYS A 1 99 ? 1.237 -13.670 13.758 1.00 65.31 99 LYS A C 1
ATOM 805 O O . LYS A 1 99 ? 2.182 -13.931 14.500 1.00 65.31 99 LYS A O 1
ATOM 810 N N . LYS A 1 100 ? 0.296 -12.774 14.083 1.00 57.62 100 LYS A N 1
ATOM 811 C CA . LYS A 1 100 ? 0.206 -12.235 15.446 1.00 57.62 100 LYS A CA 1
ATOM 812 C C . LYS A 1 100 ? 0.170 -13.423 16.414 1.00 57.62 100 LYS A C 1
ATOM 814 O O . LYS A 1 100 ? -0.622 -14.340 16.172 1.00 57.62 100 LYS A O 1
ATOM 819 N N . PRO A 1 101 ? 0.969 -13.413 17.496 1.00 57.62 101 PRO A N 1
ATOM 820 C CA . PRO A 1 101 ? 0.772 -14.385 18.557 1.00 57.62 101 PRO A CA 1
ATOM 821 C C . PRO A 1 101 ? -0.693 -14.297 19.003 1.00 57.62 101 PRO A C 1
ATOM 823 O O . PRO A 1 101 ? -1.255 -13.191 18.974 1.00 57.62 101 PRO A O 1
ATOM 826 N N . PRO A 1 102 ? -1.334 -15.423 19.365 1.00 57.78 102 PRO A N 1
ATOM 827 C CA . PRO A 1 102 ? -2.701 -15.395 19.862 1.00 57.78 102 PRO A CA 1
ATOM 828 C C . PRO A 1 102 ? -2.778 -14.330 20.955 1.00 57.78 102 PRO A C 1
ATOM 830 O O . PRO A 1 102 ? -2.006 -14.353 21.918 1.00 57.78 102 PRO A O 1
ATOM 833 N N . GLY A 1 103 ? -3.626 -13.320 20.737 1.00 55.56 103 GLY A N 1
ATOM 834 C CA . GLY A 1 103 ? -3.770 -12.221 21.681 1.00 55.56 103 GLY A CA 1
ATOM 835 C C . GLY A 1 103 ? -4.093 -12.805 23.049 1.00 55.56 103 GLY A C 1
ATOM 836 O O . GLY A 1 103 ? -4.937 -13.695 23.143 1.00 55.56 103 GLY A O 1
ATOM 837 N N . LYS A 1 104 ? -3.408 -12.345 24.102 1.00 51.53 104 LYS A N 1
ATOM 838 C CA . LYS A 1 104 ? -3.759 -12.730 25.472 1.00 51.53 104 LYS A CA 1
ATOM 839 C C . LYS A 1 104 ? -5.238 -12.401 25.666 1.00 51.53 104 LYS A C 1
ATOM 841 O O . LYS A 1 104 ? -5.608 -11.228 25.658 1.00 51.53 104 LYS A O 1
ATOM 846 N N . 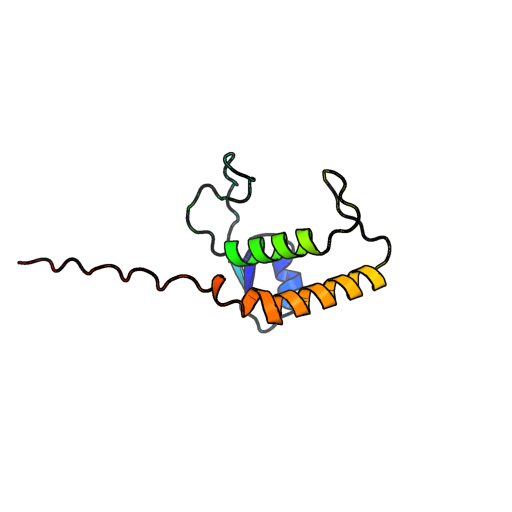VAL A 1 105 ? 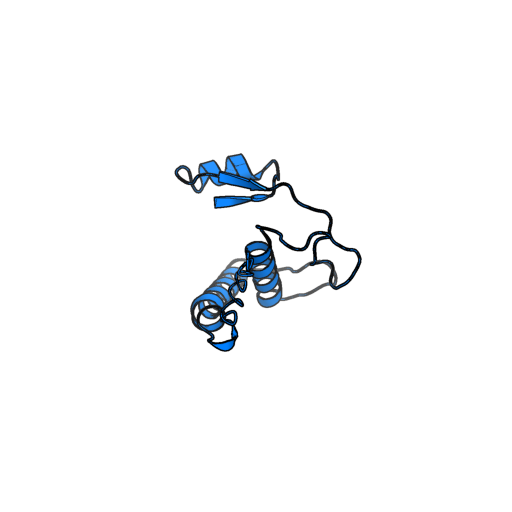-6.071 -13.433 25.787 1.00 52.97 105 VAL A N 1
ATOM 847 C CA . VAL A 1 105 ? -7.483 -13.290 26.148 1.00 52.97 105 VAL A CA 1
ATOM 848 C C . VAL A 1 105 ? -7.510 -12.490 27.453 1.00 52.97 105 VAL A C 1
ATOM 850 O O . VAL A 1 105 ? -6.737 -12.830 28.358 1.00 52.97 105 VAL A O 1
ATOM 853 N N . PRO A 1 106 ? -8.306 -11.414 27.575 1.00 43.56 106 PRO A N 1
ATOM 854 C CA . PRO A 1 106 ? -8.420 -10.706 28.838 1.00 43.56 106 PRO A CA 1
ATOM 855 C C . PRO A 1 106 ? -8.829 -11.727 29.898 1.00 43.56 106 PRO A C 1
ATOM 857 O O . PRO A 1 106 ? -9.882 -12.352 29.783 1.00 43.56 106 PRO A O 1
ATOM 860 N N . ARG A 1 107 ? -7.967 -11.952 30.895 1.00 48.81 107 ARG A N 1
ATOM 861 C CA . ARG A 1 107 ? -8.299 -12.786 32.048 1.00 48.81 107 ARG A CA 1
ATOM 862 C C . ARG A 1 107 ? -9.491 -12.094 32.705 1.00 48.81 107 ARG A C 1
ATOM 864 O O . ARG A 1 107 ? -9.303 -11.020 33.278 1.00 48.81 107 ARG A O 1
ATOM 871 N N . LEU A 1 108 ? -10.701 -12.646 32.549 1.00 46.19 108 LEU A N 1
ATOM 872 C CA . LEU A 1 108 ? -11.863 -12.187 33.305 1.00 46.19 108 LEU A CA 1
ATOM 873 C C . LEU A 1 108 ? -11.421 -12.174 34.766 1.00 46.19 108 LEU A C 1
ATOM 875 O O . LEU A 1 108 ? -11.062 -13.214 35.319 1.00 46.19 108 LEU A O 1
ATOM 879 N N . LYS A 1 109 ? -11.369 -10.985 35.371 1.00 45.78 109 LYS A N 1
ATOM 880 C CA . LYS A 1 109 ? -11.304 -10.891 36.821 1.00 45.78 109 LYS A CA 1
ATOM 881 C C . LYS A 1 109 ? -12.626 -11.480 37.295 1.00 45.78 109 LYS A C 1
ATOM 883 O O . LYS A 1 109 ? -13.655 -10.823 37.167 1.00 45.78 109 LYS A O 1
ATOM 888 N N . LEU A 1 110 ? -12.604 -12.733 37.754 1.00 45.47 110 LEU A N 1
ATOM 889 C CA . LEU A 1 110 ? -13.651 -13.234 38.630 1.00 45.47 110 LEU A CA 1
ATOM 890 C C . LEU A 1 110 ? -13.676 -12.259 39.809 1.00 45.47 110 LEU A C 1
ATOM 892 O O . LEU A 1 110 ? -12.741 -12.217 40.607 1.00 45.47 110 LEU A O 1
ATOM 896 N N . LEU A 1 111 ? -14.694 -11.405 39.841 1.00 46.22 111 LEU A N 1
ATOM 897 C CA . LEU A 1 111 ? -15.094 -10.720 41.055 1.00 46.22 111 LEU A CA 1
ATOM 898 C C . LEU A 1 111 ? -15.579 -11.833 41.982 1.00 46.22 111 LEU A C 1
ATOM 900 O O . LEU A 1 111 ? -16.662 -12.376 41.782 1.00 46.22 111 LEU A O 1
ATOM 904 N N . ALA A 1 112 ? -14.717 -12.245 42.909 1.00 44.12 112 ALA A N 1
ATOM 905 C CA . ALA A 1 112 ? -15.157 -12.978 44.080 1.00 44.12 112 ALA A CA 1
ATOM 906 C C . ALA A 1 112 ? -16.031 -12.009 44.886 1.00 44.12 112 ALA A C 1
ATOM 908 O O . ALA A 1 112 ? -15.553 -10.945 45.291 1.00 44.12 112 ALA A O 1
ATOM 909 N N . ALA A 1 113 ? -17.316 -12.346 44.964 1.00 50.19 113 ALA A N 1
ATOM 910 C CA . ALA A 1 113 ? -18.282 -11.761 45.883 1.00 50.19 113 ALA A CA 1
ATOM 911 C C . A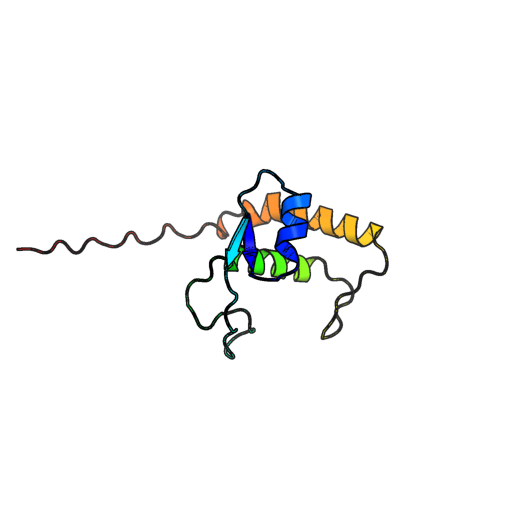LA A 1 113 ? -18.031 -12.273 47.306 1.00 50.19 113 ALA A C 1
ATOM 913 O O . ALA A 1 113 ? -17.485 -13.396 47.428 1.00 50.19 113 ALA A O 1
#

Radius of gyration: 19.12 Å; chains: 1; bounding box: 38×33×64 Å